Protein AF-A0A0D6M8M8-F1 (afdb_monomer)

Foldseek 3Di:
DVVVVVVVVVVVVVVLVVVLVVLQVCQLVVVLVVLLVVVVVDPPDDPVPHQPDSVSCVVVVCVVPNPCVSCVCSVVVSVVVVVVVVVVVVCLVCVLVVVLVVLQVVQPPDPDRPAPDSVRSSVVCVVPPPVSVD

Organism: NCBI:txid53326

Sequence (134 aa):
VWDDALKFTKDFFAGASAAVVAKTVIAPVERVKLILQLQSAQTTLAPEKRYKGVIDCFIRVPKEQGFFSFWRGNWVNILRACSQVVTFVAAMLSYPLDTIRRRLMMGAGKKEFIHKGTIDCARVGLIEDPAFLL

Solvent-accessible surface area (backbone atoms only — not comparable to full-atom valu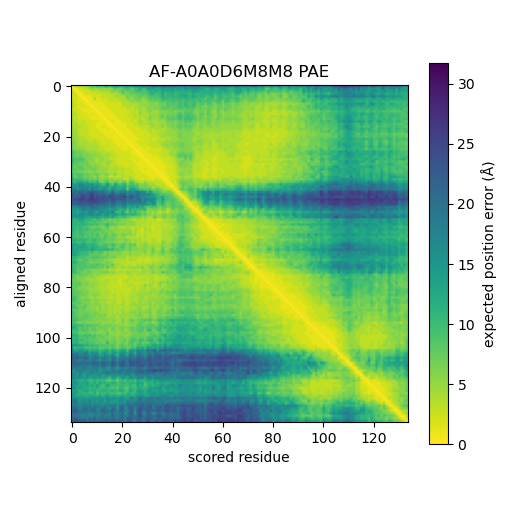es): 7875 Å² total; per-residue (Å²): 109,71,67,56,51,53,49,51,52,52,52,51,52,53,53,52,53,50,52,54,51,53,49,61,70,45,31,48,60,56,45,53,53,47,55,60,52,48,55,72,70,43,83,85,59,62,78,86,80,56,72,90,43,73,67,54,40,67,61,45,48,38,73,76,65,35,72,70,48,46,52,68,61,45,68,59,54,52,53,49,52,58,52,47,54,54,51,52,54,51,47,61,69,41,46,50,59,52,49,49,52,52,59,54,58,75,37,69,87,51,98,68,63,87,53,94,42,72,68,52,42,45,54,52,43,66,75,74,36,78,72,64,83,110

pLDDT: mean 83.01, std 9.09, range [52.53, 94.5]

Secondary structure (DSSP, 8-state):
-HHHHHHHHHHHHHHHHHHHHHHHHHHHHHHHHHHHHHHHH-TTS-GGGS--SHHHHHHHHHHHH-GGGGGTTHHHHHHHHHHHHHHHHHHHHHHHHHHHHHHHHTTTT-SS-S-SSHHHHHHHHHHH-GGG--

Radius of gyration: 24.62 Å; Cα contacts (8 Å, |Δi|>4): 55; chains: 1; bounding box: 57×30×62 Å

InterPro domains:
  IPR002067 Mitochondrial carrier protein [PR00926] (11-24)
  IPR002067 Mitochondrial carrier protein [PR00926] (24-38)
  IPR002113 ADP/ATP carrier protein, eukaryotic type [PR00927] (8-20)
  IPR002113 ADP/ATP carrier protein, eukaryotic type [PR00927] (51-72)
  IPR002113 ADP/ATP carrier protein, eukaryotic type [PTHR45635] (6-81)
  IPR018108 Mitochondrial carrier protein, transmembrane region [PF00153] (6-89)
  IPR018108 Mitochondrial carrier protein, transmembrane region [PS50920] (6-97)
  IPR023395 Mitochondrial carrier protein domain superfamily [G3DSA:1.50.40.10] (3-82)
  IPR023395 Mitochondrial carrier protein domain superfamily [G3DSA:1.50.40.10] (83-129)
  IPR023395 Mitochondrial carrier protein domain superfamily [SSF103506] (4-84)
  IPR023395 Mitochondrial carrier protein domain superfamily [SSF103506] (81-124)

Structure (mmCIF, N/CA/C/O backbone):
data_AF-A0A0D6M8M8-F1
#
_entry.id   AF-A0A0D6M8M8-F1
#
loop_
_atom_site.group_PDB
_atom_site.id
_atom_site.type_symbol
_atom_site.label_atom_id
_atom_site.label_alt_id
_atom_site.label_comp_id
_atom_site.label_asym_id
_atom_site.label_entity_id
_atom_site.label_seq_id
_atom_site.pdbx_PDB_ins_code
_atom_site.Cartn_x
_atom_site.Cartn_y
_atom_site.Cartn_z
_atom_site.occupancy
_atom_site.B_iso_or_equiv
_atom_site.auth_seq_id
_atom_site.auth_comp_id
_atom_site.auth_asym_id
_atom_site.auth_atom_id
_atom_site.pdbx_PDB_model_num
ATOM 1 N N . VAL A 1 1 ? -6.392 10.143 -29.652 1.00 82.50 1 VAL A N 1
ATOM 2 C CA . VAL A 1 1 ? -5.214 10.570 -28.851 1.00 82.50 1 VAL A CA 1
ATOM 3 C C . VAL A 1 1 ? -5.628 11.344 -27.606 1.00 82.50 1 VAL A C 1
ATOM 5 O O . VAL A 1 1 ? -5.403 10.838 -26.515 1.00 82.50 1 VAL A O 1
ATOM 8 N N . TRP A 1 2 ? -6.236 12.534 -27.721 1.00 88.38 2 TRP A N 1
ATOM 9 C CA . TRP A 1 2 ? -6.625 13.328 -26.540 1.00 88.38 2 TRP A CA 1
ATOM 10 C C . TRP A 1 2 ? -7.759 12.692 -25.723 1.00 88.38 2 TRP A C 1
ATOM 12 O O . TRP A 1 2 ? -7.678 12.663 -24.497 1.00 88.38 2 TRP A O 1
ATOM 22 N N . ASP A 1 3 ? -8.763 12.109 -26.382 1.00 92.06 3 ASP A N 1
ATOM 23 C CA . ASP A 1 3 ? -9.853 11.394 -25.703 1.00 92.06 3 ASP A CA 1
ATOM 24 C C . ASP A 1 3 ? -9.371 10.119 -24.997 1.00 92.06 3 ASP A C 1
ATOM 26 O O . ASP A 1 3 ? -9.822 9.810 -23.894 1.00 92.06 3 ASP A O 1
ATOM 30 N N . ASP A 1 4 ? -8.398 9.419 -25.589 1.00 90.00 4 ASP A N 1
ATOM 31 C CA . ASP A 1 4 ? -7.786 8.219 -25.006 1.00 90.00 4 ASP A CA 1
ATOM 32 C C . ASP A 1 4 ? -6.996 8.564 -23.741 1.00 90.00 4 ASP A C 1
ATOM 34 O O . ASP A 1 4 ? -7.128 7.889 -22.719 1.00 90.00 4 ASP A O 1
ATOM 38 N N . ALA A 1 5 ? -6.226 9.658 -23.786 1.00 92.31 5 ALA A N 1
ATOM 39 C CA . ALA A 1 5 ? -5.517 10.178 -22.622 1.00 92.31 5 ALA A CA 1
ATOM 40 C C . ALA A 1 5 ? -6.500 10.567 -21.507 1.00 92.31 5 ALA A C 1
ATOM 42 O O . ALA A 1 5 ? -6.307 10.189 -20.353 1.00 92.31 5 ALA A O 1
ATOM 43 N N . LEU A 1 6 ? -7.600 11.243 -21.851 1.00 93.44 6 LEU A N 1
ATOM 44 C CA . LEU A 1 6 ? -8.653 11.607 -20.901 1.00 93.44 6 LEU A CA 1
ATOM 45 C C . LEU A 1 6 ? -9.331 10.386 -20.274 1.00 93.44 6 LEU A C 1
ATOM 47 O O . LEU A 1 6 ? -9.604 10.389 -19.073 1.00 93.44 6 LEU A O 1
ATOM 51 N N . LYS A 1 7 ? -9.606 9.348 -21.067 1.00 93.56 7 LYS A N 1
ATOM 52 C CA . LYS A 1 7 ? -10.191 8.099 -20.575 1.00 93.56 7 LYS A CA 1
ATOM 53 C C . LYS A 1 7 ? -9.234 7.388 -19.620 1.00 93.56 7 LYS A C 1
ATOM 55 O O . LYS A 1 7 ? -9.629 7.073 -18.503 1.00 93.56 7 LYS A O 1
ATOM 60 N N . PHE A 1 8 ? -7.964 7.254 -20.003 1.00 94.31 8 PHE A N 1
ATOM 61 C CA . PHE A 1 8 ? -6.927 6.681 -19.146 1.00 94.31 8 PHE A CA 1
ATOM 62 C C . PHE A 1 8 ? -6.792 7.433 -17.817 1.00 94.31 8 PHE A C 1
ATOM 64 O O . PHE A 1 8 ? -6.757 6.817 -16.755 1.00 94.31 8 PHE A O 1
ATOM 71 N N . THR A 1 9 ? -6.763 8.768 -17.848 1.00 94.38 9 THR A N 1
ATOM 72 C CA . THR A 1 9 ? -6.684 9.583 -16.629 1.00 94.38 9 THR A CA 1
ATOM 73 C C . THR A 1 9 ? -7.900 9.370 -15.725 1.00 94.38 9 THR A C 1
ATOM 75 O O . THR A 1 9 ? -7.741 9.217 -14.514 1.00 94.38 9 THR A O 1
ATOM 78 N N . LYS A 1 10 ? -9.112 9.319 -16.289 1.00 93.25 10 LYS A N 1
ATOM 79 C CA . LYS A 1 10 ? -10.338 9.044 -15.522 1.00 93.25 10 LYS A CA 1
ATOM 80 C C . LYS A 1 10 ? -10.302 7.656 -14.881 1.00 93.25 10 LYS A C 1
ATOM 82 O O . LYS A 1 10 ? -10.571 7.545 -13.686 1.00 93.25 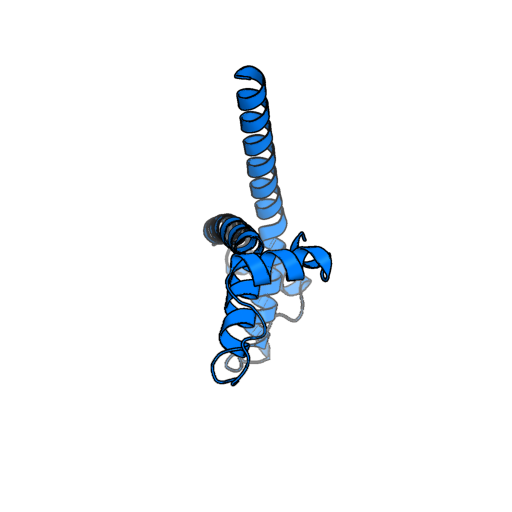10 LYS A O 1
ATOM 87 N N . ASP A 1 11 ? -9.907 6.637 -15.637 1.00 94.25 11 ASP A N 1
ATOM 88 C CA . ASP A 1 11 ? -9.804 5.258 -15.152 1.00 94.25 11 ASP A CA 1
ATOM 89 C C . ASP A 1 11 ? -8.725 5.126 -14.060 1.00 94.25 11 ASP A C 1
ATOM 91 O O . ASP A 1 11 ? -8.933 4.448 -13.051 1.00 94.25 11 ASP A O 1
ATOM 95 N N . PHE A 1 12 ? -7.605 5.847 -14.191 1.00 92.69 12 PHE A N 1
ATOM 96 C CA . PHE A 1 12 ? -6.548 5.900 -13.179 1.00 92.69 12 PHE A CA 1
ATOM 97 C C . PHE A 1 12 ? -7.049 6.475 -11.847 1.00 92.69 12 PHE A C 1
ATOM 99 O O . PHE A 1 12 ? -6.839 5.875 -10.791 1.00 92.69 12 PHE A O 1
ATOM 106 N N . PHE A 1 13 ? -7.751 7.612 -11.874 1.00 93.75 13 PHE A N 1
ATOM 107 C CA . PHE A 1 13 ? -8.308 8.207 -10.654 1.00 93.75 13 PHE A CA 1
ATOM 108 C C . PHE A 1 13 ? -9.460 7.381 -10.066 1.00 93.75 13 PHE A C 1
ATOM 110 O O . PHE A 1 13 ? -9.595 7.299 -8.839 1.00 93.75 13 PHE A O 1
ATOM 117 N N . ALA A 1 14 ? -10.258 6.716 -10.905 1.00 94.50 14 ALA A N 1
ATOM 118 C CA . ALA A 1 14 ? -11.273 5.769 -10.450 1.00 94.50 14 ALA A CA 1
ATOM 119 C C . ALA A 1 14 ? -10.632 4.584 -9.704 1.00 94.50 14 ALA A C 1
ATOM 121 O O . ALA A 1 14 ? -11.050 4.249 -8.595 1.00 94.50 14 ALA A O 1
ATOM 122 N N . GLY A 1 15 ? -9.552 4.013 -10.244 1.00 92.69 15 GLY A N 1
ATOM 123 C CA . GLY A 1 15 ? -8.789 2.959 -9.573 1.00 92.69 15 GLY A CA 1
ATOM 124 C C . GLY A 1 15 ? -8.130 3.432 -8.272 1.00 92.69 15 GLY A C 1
ATOM 125 O O . GLY A 1 15 ? -8.218 2.757 -7.244 1.00 92.69 15 GLY A O 1
ATOM 126 N N . ALA A 1 16 ? -7.516 4.619 -8.282 1.00 90.25 16 ALA A N 1
ATOM 127 C CA . ALA A 1 16 ? -6.856 5.184 -7.107 1.00 90.25 16 ALA A CA 1
ATOM 128 C C . ALA A 1 16 ? -7.845 5.457 -5.960 1.00 90.25 16 ALA A C 1
ATOM 130 O O . ALA A 1 16 ? -7.581 5.100 -4.810 1.00 90.25 16 ALA A O 1
ATOM 131 N N . SER A 1 17 ? -9.007 6.041 -6.260 1.00 91.12 17 SER A N 1
ATOM 132 C CA . SER A 1 17 ? -10.050 6.292 -5.257 1.00 91.12 17 SER A CA 1
ATOM 133 C C . SER A 1 17 ? -10.636 4.992 -4.696 1.00 91.12 17 SER A C 1
ATOM 135 O O . SER A 1 17 ? -10.781 4.871 -3.477 1.00 91.12 17 SER A O 1
ATOM 137 N N . ALA A 1 18 ? -10.867 3.980 -5.539 1.00 93.56 18 ALA A N 1
ATOM 138 C CA . ALA A 1 18 ? -11.295 2.656 -5.091 1.00 93.56 18 ALA A CA 1
ATOM 139 C C . ALA A 1 18 ? -10.286 2.021 -4.115 1.00 93.56 18 ALA A C 1
ATOM 141 O O . ALA A 1 18 ? -10.681 1.465 -3.087 1.00 93.56 18 ALA A O 1
ATOM 142 N N . ALA A 1 19 ? -8.981 2.164 -4.373 1.00 90.31 19 ALA A N 1
ATOM 143 C CA . ALA A 1 19 ? -7.933 1.662 -3.484 1.00 90.31 19 ALA A CA 1
ATOM 144 C C . ALA A 1 19 ? -7.930 2.361 -2.109 1.00 90.31 19 ALA A C 1
ATOM 146 O O . ALA A 1 19 ? -7.772 1.702 -1.077 1.00 90.31 19 ALA A O 1
ATOM 147 N N . VAL A 1 20 ? -8.153 3.681 -2.071 1.00 90.88 20 VAL A N 1
ATOM 148 C CA . VAL A 1 20 ? -8.249 4.454 -0.817 1.00 90.88 20 VAL A CA 1
ATOM 149 C C . VAL A 1 20 ? -9.458 4.019 0.014 1.00 90.88 20 VAL A C 1
ATOM 151 O O . VAL A 1 20 ? -9.348 3.833 1.232 1.00 90.88 20 VAL A O 1
ATOM 154 N N . VAL A 1 21 ? -10.605 3.805 -0.636 1.00 92.50 21 VAL A N 1
ATOM 155 C CA . VAL A 1 21 ? -11.819 3.313 0.030 1.00 92.50 21 VAL A CA 1
ATOM 156 C C . VAL A 1 21 ? -11.587 1.909 0.586 1.00 92.50 21 VAL A C 1
ATOM 158 O O . VAL A 1 21 ? -11.832 1.678 1.770 1.00 92.50 21 VAL A O 1
ATOM 161 N N . ALA A 1 22 ? -11.025 0.999 -0.214 1.00 92.25 22 ALA A N 1
ATOM 162 C CA . ALA A 1 22 ? -10.710 -0.359 0.227 1.00 92.25 22 ALA A CA 1
ATOM 163 C C . ALA A 1 22 ? -9.788 -0.366 1.459 1.00 92.25 22 ALA A C 1
ATOM 165 O O . ALA A 1 22 ? -10.058 -1.063 2.440 1.00 92.25 22 ALA A O 1
ATOM 166 N N . LYS A 1 23 ? -8.740 0.468 1.465 1.00 87.62 23 LYS A N 1
ATOM 167 C CA . LYS A 1 23 ? -7.836 0.617 2.617 1.00 87.62 23 LYS A CA 1
ATOM 168 C C . LYS A 1 23 ? -8.545 1.141 3.859 1.00 87.62 23 LYS A C 1
ATOM 170 O O . LYS A 1 23 ? -8.278 0.666 4.956 1.00 87.62 23 LYS A O 1
ATOM 175 N N . THR A 1 24 ? -9.488 2.060 3.690 1.00 90.56 24 THR A N 1
ATOM 176 C CA . THR A 1 24 ? -10.260 2.622 4.804 1.00 90.56 24 THR A CA 1
ATOM 177 C C . THR A 1 24 ? -11.207 1.592 5.426 1.00 90.56 24 THR A C 1
ATOM 179 O O . THR A 1 24 ? -11.356 1.574 6.646 1.00 90.56 24 THR A O 1
ATOM 182 N N . VAL A 1 25 ? -11.790 0.692 4.629 1.00 91.25 25 VAL A N 1
ATOM 183 C CA . VAL A 1 25 ? -12.619 -0.422 5.130 1.00 91.25 25 VAL A CA 1
ATOM 184 C C . VAL A 1 25 ? -11.774 -1.456 5.885 1.00 91.25 25 VAL A C 1
ATOM 186 O O . VAL A 1 25 ? -12.212 -2.001 6.896 1.00 91.25 25 VAL A O 1
ATOM 189 N N . ILE A 1 26 ? -10.545 -1.705 5.428 1.00 90.12 26 ILE A N 1
ATOM 190 C CA . ILE A 1 26 ? -9.630 -2.701 6.010 1.00 90.12 26 ILE A CA 1
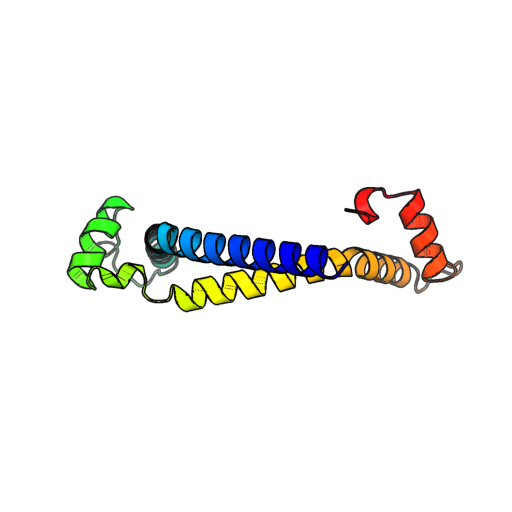ATOM 191 C C . ILE A 1 26 ? -8.866 -2.159 7.238 1.00 90.12 26 ILE A C 1
ATOM 193 O O . ILE A 1 26 ? -8.461 -2.939 8.106 1.00 90.12 26 ILE A O 1
ATOM 197 N N . ALA A 1 27 ? -8.714 -0.836 7.356 1.00 89.00 27 ALA A N 1
ATOM 198 C CA . ALA A 1 27 ? -8.017 -0.143 8.442 1.00 89.00 27 ALA A CA 1
ATOM 199 C C . ALA A 1 27 ? -8.298 -0.672 9.870 1.00 89.00 27 ALA A C 1
ATOM 201 O O . ALA A 1 27 ? -7.328 -0.905 10.598 1.00 89.00 27 ALA A O 1
ATOM 202 N N . PRO A 1 28 ? -9.556 -0.923 10.304 1.00 88.00 28 PRO A N 1
ATOM 203 C CA . PRO A 1 28 ? -9.820 -1.462 11.641 1.00 88.00 28 PRO A CA 1
ATOM 204 C C . PRO A 1 28 ? -9.181 -2.837 11.875 1.00 88.00 28 PRO A C 1
ATOM 206 O O . PRO A 1 28 ? -8.646 -3.095 12.954 1.00 88.00 28 PRO A O 1
ATOM 209 N N . VAL A 1 29 ? -9.177 -3.710 10.865 1.00 89.50 29 VAL A N 1
ATOM 210 C CA . VAL A 1 29 ? -8.596 -5.057 10.965 1.00 89.50 29 VAL A CA 1
ATOM 211 C C . VAL A 1 29 ? -7.071 -4.996 10.983 1.00 89.50 29 VAL A C 1
ATOM 213 O O . VAL A 1 29 ? -6.440 -5.674 11.795 1.00 89.50 29 VAL A O 1
ATOM 216 N N . GLU A 1 30 ? -6.467 -4.169 10.126 1.00 88.12 30 GLU A N 1
ATOM 217 C CA . GLU A 1 30 ? -5.017 -3.930 10.126 1.00 88.12 30 GLU A CA 1
ATOM 218 C C . GLU A 1 30 ? -4.547 -3.382 11.481 1.00 88.12 30 GLU A C 1
ATOM 220 O O . GLU A 1 30 ? -3.554 -3.866 12.030 1.00 88.12 30 GLU A O 1
ATOM 225 N N . ARG A 1 31 ? -5.294 -2.442 12.075 1.00 86.50 31 ARG A N 1
ATOM 226 C CA . ARG A 1 31 ? -4.966 -1.900 13.397 1.00 86.50 31 ARG A CA 1
ATOM 227 C C . ARG A 1 31 ? -5.049 -2.956 14.495 1.00 86.50 31 ARG A C 1
ATOM 229 O O . ARG A 1 31 ? -4.142 -3.021 15.320 1.00 86.50 31 ARG A O 1
ATOM 236 N N . VAL A 1 32 ? -6.098 -3.781 14.526 1.00 89.06 32 VAL A N 1
ATOM 237 C CA . VAL A 1 32 ? -6.210 -4.840 15.545 1.00 89.06 32 VAL A CA 1
ATOM 238 C C . VAL A 1 32 ? -5.060 -5.835 15.426 1.00 89.06 32 VAL A C 1
ATOM 240 O O . VAL A 1 32 ? -4.441 -6.168 16.435 1.00 89.06 32 VAL A O 1
ATOM 243 N N . LYS A 1 33 ? -4.700 -6.249 14.205 1.00 89.31 33 LYS A N 1
ATOM 244 C CA . LYS A 1 33 ? -3.518 -7.095 13.977 1.00 89.31 33 LYS A CA 1
ATOM 245 C C . LYS A 1 33 ? -2.244 -6.442 14.511 1.00 89.31 33 LYS A C 1
ATOM 247 O O . LYS A 1 33 ? -1.469 -7.106 15.191 1.00 89.31 33 LYS A O 1
ATOM 252 N N . LEU A 1 34 ? -2.054 -5.150 14.254 1.00 89.25 34 LEU A N 1
ATOM 253 C CA . LEU A 1 34 ? -0.882 -4.409 14.710 1.00 89.25 34 LEU A CA 1
ATOM 254 C C . LEU A 1 34 ? -0.825 -4.307 16.241 1.00 89.25 34 LEU A C 1
ATOM 256 O O . LEU A 1 34 ? 0.233 -4.537 16.812 1.00 89.25 34 LEU A O 1
ATOM 260 N N . ILE A 1 35 ? -1.947 -4.060 16.925 1.00 87.38 35 ILE A N 1
ATOM 261 C CA . ILE A 1 35 ? -2.001 -4.067 18.399 1.00 87.38 35 ILE A CA 1
ATOM 262 C C . ILE A 1 35 ? -1.607 -5.445 18.944 1.00 87.38 35 ILE A C 1
ATOM 264 O O . ILE A 1 35 ? -0.795 -5.528 19.866 1.00 87.38 35 ILE A O 1
ATOM 268 N N . LEU A 1 36 ? -2.128 -6.523 18.347 1.00 87.56 36 LEU A N 1
ATOM 269 C CA . LEU A 1 36 ? -1.810 -7.892 18.755 1.00 87.56 36 LEU A CA 1
ATOM 270 C C . LEU A 1 36 ? -0.343 -8.273 18.494 1.00 87.56 36 LEU A C 1
ATOM 272 O O . LEU A 1 36 ? 0.245 -8.998 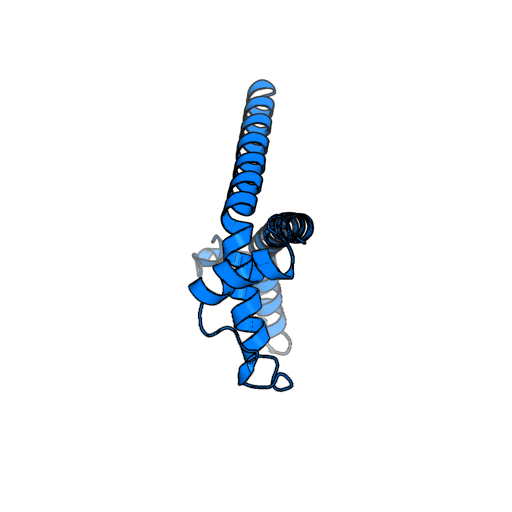19.291 1.00 87.56 36 LEU A O 1
ATOM 276 N N . GLN A 1 37 ? 0.254 -7.784 17.408 1.00 88.62 37 GLN A N 1
ATOM 277 C CA . GLN A 1 37 ? 1.669 -8.009 17.095 1.00 88.62 37 GLN A CA 1
ATOM 278 C C . GLN A 1 37 ? 2.595 -7.168 17.986 1.00 88.62 37 GLN A C 1
ATOM 280 O O . GLN A 1 37 ? 3.628 -7.654 18.453 1.00 88.62 37 GLN A O 1
ATOM 285 N N . LEU A 1 38 ? 2.216 -5.922 18.281 1.00 86.06 38 LEU A N 1
ATOM 286 C CA . LEU A 1 38 ? 2.987 -5.045 19.160 1.00 86.06 38 LEU A CA 1
ATOM 287 C C . LEU A 1 38 ? 3.018 -5.562 20.599 1.00 86.06 38 LEU A C 1
ATOM 289 O O . LEU A 1 38 ? 4.071 -5.510 21.229 1.00 86.06 38 LEU A O 1
ATOM 293 N N . GLN A 1 39 ? 1.917 -6.117 21.116 1.00 81.38 39 GLN A N 1
ATOM 294 C CA . GLN A 1 39 ? 1.926 -6.714 22.459 1.00 81.38 39 GLN A CA 1
ATOM 295 C C . GLN A 1 39 ? 2.810 -7.967 22.556 1.00 81.38 39 GLN A C 1
ATOM 297 O O . GLN A 1 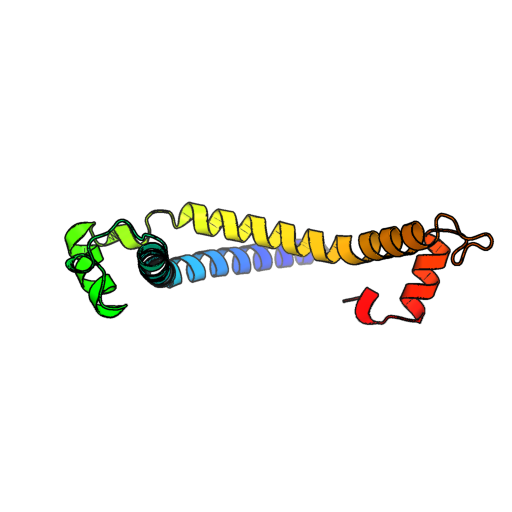39 ? 3.350 -8.233 23.624 1.00 81.38 39 GLN A O 1
ATOM 302 N N . SER A 1 40 ? 2.978 -8.734 21.469 1.00 75.38 40 SER A N 1
ATOM 303 C CA . SER A 1 40 ? 3.926 -9.858 21.449 1.00 75.38 40 SER A CA 1
ATOM 304 C C . SER A 1 40 ? 5.379 -9.387 21.392 1.00 75.38 40 SER A C 1
ATOM 306 O O . SER A 1 40 ? 6.252 -10.065 21.923 1.00 75.38 40 SER A O 1
ATOM 308 N N . ALA A 1 41 ? 5.639 -8.218 20.797 1.00 76.81 41 ALA A N 1
ATOM 309 C CA . ALA A 1 41 ? 6.969 -7.612 20.749 1.00 76.81 41 ALA A CA 1
ATOM 310 C C . ALA A 1 41 ? 7.343 -6.860 22.046 1.00 76.81 41 ALA A C 1
ATOM 312 O O . ALA A 1 41 ? 8.522 -6.704 22.355 1.00 76.81 41 ALA A O 1
ATOM 313 N N . GLN A 1 42 ? 6.360 -6.392 22.822 1.00 72.50 42 GLN A N 1
ATOM 314 C CA . GLN A 1 42 ? 6.565 -5.687 24.092 1.00 72.50 42 GLN A CA 1
ATOM 315 C C . GLN A 1 42 ? 6.662 -6.668 25.272 1.00 72.50 42 GLN A C 1
ATOM 317 O O . GLN A 1 42 ? 5.660 -7.125 25.823 1.00 72.50 42 GLN A O 1
ATOM 322 N N . THR A 1 43 ? 7.884 -6.951 25.724 1.00 61.50 43 THR A N 1
ATOM 323 C CA . THR A 1 43 ? 8.155 -7.790 26.908 1.00 61.50 43 THR A CA 1
ATOM 324 C C . THR A 1 43 ? 7.876 -7.094 28.245 1.00 61.50 43 THR A C 1
ATOM 326 O O . THR A 1 43 ? 7.766 -7.765 29.265 1.00 61.50 43 THR A O 1
ATOM 329 N N . THR A 1 44 ? 7.706 -5.771 28.251 1.00 62.41 44 THR A N 1
ATOM 330 C CA . THR A 1 44 ? 7.521 -4.929 29.449 1.00 62.41 44 THR A CA 1
ATOM 331 C C . THR A 1 44 ? 6.092 -4.894 29.998 1.00 62.41 44 THR A C 1
ATOM 333 O O . THR A 1 44 ? 5.871 -4.374 31.090 1.00 62.41 44 THR A O 1
ATOM 336 N N . LEU A 1 45 ? 5.103 -5.437 29.278 1.00 58.72 45 LEU A N 1
ATOM 337 C CA . LEU A 1 45 ? 3.705 -5.407 29.709 1.00 58.72 45 LEU A CA 1
ATOM 338 C C . LEU A 1 45 ? 3.355 -6.652 30.534 1.00 58.72 45 LEU A C 1
ATOM 340 O O . LEU A 1 45 ? 3.473 -7.778 30.032 1.00 58.72 45 LEU A O 1
ATOM 344 N N . ALA A 1 46 ? 2.883 -6.433 31.769 1.00 61.88 46 ALA A N 1
ATOM 345 C CA . ALA A 1 46 ? 2.385 -7.484 32.654 1.00 61.88 46 ALA A CA 1
ATOM 346 C C . ALA A 1 46 ? 1.389 -8.396 31.902 1.00 61.88 46 ALA A C 1
ATOM 348 O O . ALA A 1 46 ? 0.498 -7.879 31.215 1.00 61.88 46 ALA A O 1
ATOM 349 N N . PRO A 1 47 ? 1.520 -9.732 32.005 1.00 63.09 47 PRO A N 1
ATOM 350 C CA . PRO A 1 47 ? 0.753 -10.683 31.196 1.00 63.09 47 PRO A CA 1
ATOM 351 C C . PRO A 1 47 ? -0.767 -10.527 31.353 1.00 63.09 47 PRO A C 1
ATOM 353 O O . PRO A 1 47 ? -1.508 -10.799 30.413 1.00 63.09 47 PRO A O 1
ATOM 356 N N . GLU A 1 48 ? -1.232 -10.011 32.492 1.00 64.38 48 GLU A N 1
ATOM 357 C CA . GLU A 1 48 ? -2.654 -9.794 32.780 1.00 64.38 48 GLU A CA 1
ATOM 358 C C . GLU A 1 48 ? -3.312 -8.676 31.958 1.00 64.38 48 GLU A C 1
ATOM 360 O O . GLU A 1 48 ? -4.524 -8.703 31.747 1.00 64.38 48 GLU A O 1
ATOM 365 N N . LYS A 1 49 ? -2.536 -7.702 31.462 1.00 68.56 49 LYS A N 1
ATOM 366 C CA . LYS A 1 49 ? -3.056 -6.585 30.650 1.00 68.56 49 LYS A CA 1
ATOM 367 C C . LYS A 1 49 ? -3.012 -6.852 29.142 1.00 68.56 49 LYS A C 1
ATOM 369 O O . LYS A 1 49 ? -3.384 -5.979 28.362 1.00 68.56 49 LYS A O 1
ATOM 374 N N . ARG A 1 50 ? -2.552 -8.032 28.714 1.00 76.00 50 ARG A N 1
ATOM 375 C CA . ARG A 1 50 ? -2.482 -8.400 27.292 1.00 76.00 50 ARG A CA 1
ATOM 376 C C . ARG A 1 50 ? -3.864 -8.770 26.751 1.00 76.00 50 ARG A C 1
ATOM 378 O O . ARG A 1 50 ? -4.683 -9.369 27.448 1.00 76.00 50 ARG A O 1
ATOM 385 N N . TYR A 1 51 ? -4.109 -8.442 25.487 1.00 78.75 51 TYR A N 1
ATOM 386 C CA . TYR A 1 51 ? -5.322 -8.828 24.774 1.00 78.75 51 TYR A CA 1
ATOM 387 C C . TYR A 1 51 ? -5.282 -10.330 24.489 1.00 78.75 51 TYR A C 1
ATOM 389 O O . TYR A 1 51 ? -4.367 -10.813 23.816 1.00 78.75 51 TYR A O 1
ATOM 397 N N . LYS A 1 52 ? -6.287 -11.069 24.974 1.00 77.56 52 LYS A N 1
ATOM 398 C CA . LYS A 1 52 ? -6.349 -12.539 24.844 1.00 77.56 52 LYS A CA 1
ATOM 399 C C . LYS A 1 52 ? -6.654 -13.012 23.421 1.00 77.56 52 LYS A C 1
ATOM 401 O O . LYS A 1 52 ? -6.439 -14.176 23.103 1.00 77.56 52 LYS A O 1
ATOM 406 N N . GLY A 1 53 ? -7.142 -12.122 22.559 1.00 81.94 53 GLY A N 1
ATOM 407 C CA . GLY A 1 53 ? -7.407 -12.438 21.163 1.00 81.94 53 GLY A CA 1
ATOM 408 C C . GLY A 1 53 ? -7.937 -11.257 20.360 1.00 81.94 53 GLY A C 1
ATOM 409 O O . GLY A 1 53 ? -8.122 -10.153 20.873 1.00 81.94 53 GLY A O 1
ATOM 410 N N . VAL A 1 54 ? -8.214 -11.523 19.083 1.00 86.88 54 VAL A N 1
ATOM 411 C CA . VAL A 1 54 ? -8.742 -10.545 18.117 1.00 86.88 54 VAL A CA 1
ATOM 412 C C . VAL A 1 54 ? -10.081 -9.972 18.584 1.00 86.88 54 VAL A C 1
ATOM 414 O O . VAL A 1 54 ? -10.253 -8.758 18.601 1.00 86.88 54 VAL A O 1
ATOM 417 N N . ILE A 1 55 ? -11.001 -10.835 19.025 1.00 85.44 55 ILE A N 1
ATOM 418 C CA . ILE A 1 55 ? -12.351 -10.441 19.461 1.00 85.44 55 ILE A CA 1
ATOM 419 C C . ILE A 1 55 ? -12.296 -9.604 20.750 1.00 85.44 55 ILE A C 1
ATOM 421 O O . ILE A 1 55 ? -12.959 -8.574 20.840 1.00 85.44 55 ILE A O 1
ATOM 425 N N . ASP A 1 56 ? -11.454 -9.994 21.713 1.00 85.50 56 ASP A N 1
ATOM 426 C CA . ASP A 1 56 ? -11.235 -9.236 22.957 1.00 85.50 56 ASP A CA 1
ATOM 427 C C . ASP A 1 56 ? -10.706 -7.822 22.660 1.00 85.50 56 ASP A C 1
ATOM 429 O O . ASP A 1 56 ? -11.200 -6.832 23.203 1.00 85.50 56 ASP A O 1
ATOM 433 N N . CYS A 1 57 ? -9.771 -7.712 21.711 1.00 84.88 57 CYS A N 1
ATOM 434 C CA . CYS A 1 57 ? -9.235 -6.435 21.249 1.00 84.88 57 CYS A CA 1
ATOM 435 C C . CYS A 1 57 ? -10.313 -5.569 20.569 1.00 84.88 57 CYS A C 1
ATOM 437 O O . CYS A 1 57 ? -10.444 -4.392 20.898 1.00 84.88 57 CYS A O 1
ATOM 439 N N . PHE A 1 58 ? -11.152 -6.141 19.697 1.00 85.88 58 PHE A N 1
ATOM 440 C CA . PHE A 1 58 ? -12.246 -5.402 19.049 1.00 85.88 58 PHE A CA 1
ATOM 441 C C . PHE A 1 58 ? -13.298 -4.859 20.025 1.00 85.88 58 PHE A C 1
ATOM 443 O O . PHE A 1 58 ? -13.903 -3.831 19.735 1.00 85.88 58 PHE A O 1
ATOM 450 N N . ILE A 1 59 ? -13.513 -5.510 21.172 1.00 86.12 59 ILE A N 1
ATOM 451 C CA . ILE A 1 59 ? -14.499 -5.078 22.175 1.00 86.12 59 ILE A CA 1
ATOM 452 C C . ILE A 1 59 ? -13.896 -4.075 23.167 1.00 86.12 59 ILE A C 1
ATOM 454 O O . ILE A 1 59 ? -14.570 -3.122 23.563 1.00 86.12 59 ILE A O 1
ATOM 458 N N . ARG A 1 60 ? -12.640 -4.270 23.585 1.00 84.81 60 ARG A N 1
ATOM 459 C CA . ARG A 1 60 ? -11.972 -3.395 24.565 1.00 84.81 60 ARG A CA 1
ATOM 460 C C . ARG A 1 60 ? -11.468 -2.087 23.966 1.00 84.81 60 ARG A C 1
ATOM 462 O O . ARG A 1 60 ? -11.695 -1.035 24.556 1.00 84.81 60 ARG A O 1
ATOM 469 N N . VAL A 1 61 ? -10.870 -2.114 22.774 1.00 86.94 61 VAL A N 1
ATOM 470 C CA . VAL A 1 61 ? -10.326 -0.912 22.114 1.00 86.94 61 VAL A CA 1
ATOM 471 C C . VAL A 1 61 ? -11.343 0.233 21.979 1.00 86.94 61 VAL A C 1
ATOM 473 O O . VAL A 1 61 ? -10.995 1.357 22.347 1.00 86.94 61 VAL A O 1
ATOM 476 N N . PRO A 1 62 ? -12.591 0.021 21.512 1.00 87.31 62 PRO A N 1
ATOM 477 C CA . PRO A 1 62 ? -13.553 1.113 21.406 1.00 87.31 62 PRO A CA 1
ATOM 478 C C . PRO A 1 62 ? -14.034 1.610 22.774 1.00 87.31 62 PRO A C 1
ATOM 480 O O . PRO A 1 62 ? -14.407 2.775 22.874 1.00 87.31 62 PRO A O 1
ATOM 483 N N . LYS A 1 63 ? -13.998 0.774 23.823 1.00 85.81 63 LYS A N 1
ATOM 484 C CA . LYS A 1 63 ? -14.344 1.178 25.196 1.00 85.81 63 LYS A CA 1
ATOM 485 C C . LYS A 1 63 ? -13.253 2.034 25.844 1.00 85.81 63 LYS A C 1
ATOM 487 O O . LYS A 1 63 ? -13.576 2.948 26.589 1.00 85.81 63 LYS A O 1
ATOM 492 N N . GLU A 1 64 ? -11.985 1.752 25.556 1.00 85.12 64 GLU A N 1
ATOM 493 C CA . GLU A 1 64 ? -10.842 2.461 26.151 1.00 85.12 64 GLU A CA 1
ATOM 494 C C . GLU A 1 64 ? -10.433 3.716 25.368 1.00 85.12 64 GLU A C 1
ATOM 496 O O . GLU A 1 64 ? -10.072 4.729 25.959 1.00 85.12 64 GLU A O 1
ATOM 501 N N . GLN A 1 65 ? -10.459 3.654 24.032 1.00 82.62 65 GLN A N 1
ATOM 502 C CA . GLN A 1 65 ? -9.922 4.708 23.159 1.00 82.62 65 GLN A CA 1
ATOM 503 C C . GLN A 1 65 ? -10.985 5.375 22.273 1.00 82.62 65 GLN A C 1
ATOM 505 O O . GLN A 1 65 ? -10.684 6.359 21.596 1.00 82.62 65 GLN A O 1
ATOM 510 N N . GLY A 1 66 ? -12.211 4.846 22.251 1.00 85.88 66 GLY A N 1
ATOM 511 C CA . GLY A 1 66 ? -13.303 5.315 21.399 1.00 85.88 66 GLY A CA 1
ATOM 512 C C . GLY A 1 66 ? -13.363 4.630 20.028 1.00 85.88 66 GLY A C 1
ATOM 513 O O . GLY A 1 66 ? -12.377 4.100 19.515 1.00 85.88 66 GLY A O 1
ATOM 514 N N . PHE A 1 67 ? -14.542 4.669 19.402 1.00 80.19 67 PHE A N 1
ATOM 515 C CA . PHE A 1 67 ? -14.819 3.998 18.124 1.00 80.19 67 PHE A CA 1
ATOM 516 C C . PHE A 1 67 ? -13.944 4.506 16.963 1.00 80.19 67 PHE A C 1
ATOM 518 O O . PHE A 1 67 ? -13.391 3.716 16.199 1.00 80.19 67 PHE A O 1
ATOM 525 N N . PHE A 1 68 ? -13.720 5.821 16.874 1.00 83.44 68 PHE A N 1
ATOM 526 C CA . PHE A 1 68 ? -12.846 6.413 15.853 1.00 83.44 68 PHE A CA 1
ATOM 527 C C . PHE A 1 68 ? -11.364 6.089 16.049 1.00 83.44 68 PHE A C 1
ATOM 529 O O . PHE A 1 68 ? -10.560 6.326 15.143 1.00 83.44 68 PHE A O 1
ATOM 536 N N . SER A 1 69 ? -10.989 5.506 17.193 1.00 83.00 69 SER A N 1
ATOM 537 C CA . SER A 1 69 ? -9.612 5.094 17.424 1.00 83.00 69 SER A CA 1
ATOM 538 C C . SER A 1 69 ? -9.149 4.111 16.352 1.00 83.00 69 SER A C 1
ATOM 540 O O . SER A 1 69 ? -8.006 4.209 15.929 1.00 83.00 69 SER A O 1
ATOM 542 N N . PHE A 1 70 ? -10.019 3.258 15.796 1.00 85.25 70 PHE A N 1
ATOM 543 C CA . PHE A 1 70 ? -9.624 2.294 14.760 1.00 85.25 70 PHE A CA 1
ATOM 544 C C . PHE A 1 70 ? -9.006 2.913 13.494 1.00 85.25 70 PHE A C 1
ATOM 546 O O . PHE A 1 70 ? -8.137 2.299 12.879 1.00 85.25 70 PHE A O 1
ATOM 553 N N . TRP A 1 71 ? -9.364 4.151 13.154 1.00 88.19 71 TRP A N 1
ATOM 554 C CA . TRP A 1 71 ? -8.827 4.868 11.992 1.00 88.19 71 TRP A CA 1
ATOM 555 C C . TRP A 1 71 ? -7.696 5.840 12.341 1.00 88.19 71 TRP A C 1
ATOM 557 O O . TRP A 1 71 ? -7.194 6.552 11.466 1.00 88.19 71 TRP A O 1
ATOM 567 N N . ARG A 1 72 ? -7.247 5.881 13.602 1.00 80.94 72 ARG A N 1
ATOM 568 C CA . ARG A 1 72 ? -6.150 6.762 14.018 1.00 80.94 72 ARG A CA 1
ATOM 569 C C . ARG A 1 72 ? -4.866 6.342 13.297 1.00 80.94 72 ARG A C 1
ATOM 571 O O . ARG A 1 72 ? -4.352 5.257 13.552 1.00 80.94 72 ARG A O 1
ATOM 578 N N . GLY A 1 73 ? -4.372 7.199 12.402 1.00 82.62 73 GLY A N 1
ATOM 579 C CA . GLY A 1 73 ? -3.208 6.922 11.551 1.00 82.62 73 GLY A CA 1
ATOM 580 C C . GLY A 1 73 ? -3.525 6.337 10.166 1.00 82.62 73 GLY A C 1
ATOM 581 O O . GLY A 1 73 ? -2.595 6.103 9.398 1.00 82.62 73 GLY A O 1
ATOM 582 N N . ASN A 1 74 ? -4.803 6.155 9.797 1.00 86.62 74 ASN A N 1
ATOM 583 C CA . ASN A 1 74 ? -5.192 5.633 8.477 1.00 86.62 74 ASN A CA 1
ATOM 584 C C . ASN A 1 74 ? -4.660 6.496 7.316 1.00 86.62 74 ASN A C 1
ATOM 586 O O . ASN A 1 74 ? -4.202 5.964 6.312 1.00 86.62 74 ASN A O 1
ATOM 590 N N . TRP A 1 75 ? -4.628 7.822 7.476 1.00 84.56 75 TRP A N 1
ATOM 591 C CA . TRP A 1 75 ? -4.055 8.735 6.478 1.00 84.56 75 TRP A CA 1
ATOM 592 C C . TRP A 1 75 ? -2.586 8.445 6.168 1.00 84.56 75 TRP A C 1
ATOM 594 O O . TRP A 1 75 ? -2.193 8.393 5.005 1.00 84.56 75 TRP A O 1
ATOM 604 N N . VAL A 1 76 ? -1.783 8.188 7.202 1.00 88.88 76 VAL A N 1
ATOM 605 C CA . VAL A 1 76 ? -0.369 7.825 7.038 1.00 88.88 76 VAL A CA 1
ATOM 606 C C . VAL A 1 76 ? -0.248 6.454 6.371 1.00 88.88 76 VAL A C 1
ATOM 608 O O . VAL A 1 76 ? 0.611 6.261 5.515 1.00 88.88 76 VAL A O 1
ATOM 611 N N . ASN A 1 77 ? -1.140 5.513 6.701 1.00 86.69 77 ASN A N 1
ATOM 612 C CA . ASN A 1 77 ? -1.189 4.196 6.063 1.00 86.69 77 ASN A CA 1
ATOM 613 C C . ASN A 1 77 ? -1.498 4.286 4.557 1.00 86.69 77 ASN A C 1
ATOM 615 O O . ASN A 1 77 ? -0.859 3.602 3.760 1.00 86.69 77 ASN A O 1
ATOM 619 N N . ILE A 1 78 ? -2.432 5.157 4.168 1.00 87.19 78 ILE A N 1
ATOM 620 C CA . ILE A 1 78 ? -2.773 5.423 2.764 1.00 87.19 78 ILE A CA 1
ATOM 621 C C . ILE A 1 78 ? -1.592 6.078 2.039 1.00 87.19 78 ILE A C 1
ATOM 623 O O . ILE A 1 78 ? -1.196 5.606 0.977 1.00 87.19 78 ILE A O 1
ATOM 627 N N . LEU A 1 79 ? -0.973 7.107 2.628 1.00 88.75 79 LEU A N 1
ATOM 628 C CA . LEU A 1 79 ? 0.191 7.772 2.033 1.00 88.75 79 LEU A CA 1
ATOM 629 C C . LEU A 1 79 ? 1.359 6.798 1.822 1.00 88.75 79 LEU A C 1
ATOM 631 O O . LEU A 1 79 ? 2.003 6.806 0.773 1.00 88.75 79 LEU A O 1
ATOM 635 N N . ARG A 1 80 ? 1.593 5.917 2.799 1.00 89.25 80 ARG A N 1
ATOM 636 C CA . ARG A 1 80 ? 2.589 4.847 2.708 1.00 89.25 80 ARG A CA 1
ATOM 637 C C . ARG A 1 80 ? 2.265 3.861 1.585 1.00 89.25 80 ARG A C 1
ATOM 639 O O . ARG A 1 80 ? 3.177 3.408 0.908 1.00 89.25 80 ARG A O 1
ATOM 646 N N . ALA A 1 81 ? 0.996 3.518 1.370 1.00 87.31 81 ALA A N 1
ATOM 647 C CA . ALA A 1 81 ? 0.614 2.645 0.261 1.00 87.31 81 ALA A CA 1
ATOM 648 C C . ALA A 1 81 ? 0.931 3.294 -1.097 1.00 87.31 81 ALA A C 1
ATOM 650 O O . ALA A 1 81 ? 1.479 2.629 -1.974 1.00 87.31 81 ALA A O 1
ATOM 651 N N . CYS A 1 82 ? 0.671 4.596 -1.246 1.00 87.75 82 CYS A N 1
ATOM 652 C CA . CYS A 1 82 ? 1.028 5.336 -2.456 1.00 87.75 82 CYS A CA 1
ATOM 653 C C . CYS A 1 82 ? 2.543 5.336 -2.700 1.00 87.75 82 CYS A C 1
ATOM 655 O O . CYS A 1 82 ? 2.983 5.033 -3.808 1.00 87.75 82 CYS A O 1
ATOM 657 N N . SER A 1 83 ? 3.351 5.629 -1.674 1.00 88.69 83 SER A N 1
ATOM 658 C CA . SER A 1 83 ? 4.811 5.630 -1.825 1.00 88.69 83 SER A CA 1
ATOM 659 C C . SER A 1 83 ? 5.365 4.238 -2.130 1.00 88.69 83 SER A C 1
ATOM 661 O O . SER A 1 83 ? 6.244 4.107 -2.976 1.00 88.69 83 SER A O 1
ATOM 663 N N . GLN A 1 84 ? 4.808 3.188 -1.520 1.00 89.69 84 GLN A N 1
ATOM 664 C CA . GLN A 1 84 ? 5.208 1.810 -1.797 1.00 89.69 84 GLN A CA 1
ATOM 665 C C . GLN A 1 84 ? 5.004 1.426 -3.258 1.00 89.69 84 GLN A C 1
ATOM 667 O O . GLN A 1 84 ? 5.908 0.836 -3.839 1.00 89.69 84 GLN A O 1
ATOM 672 N N . VAL A 1 85 ? 3.862 1.766 -3.863 1.00 89.50 85 VAL A N 1
ATOM 673 C CA . VAL A 1 85 ? 3.612 1.456 -5.281 1.00 89.50 85 VAL A CA 1
ATOM 674 C C . VAL A 1 85 ? 4.684 2.092 -6.166 1.00 89.50 85 VAL A C 1
ATOM 676 O O . VAL A 1 85 ? 5.238 1.416 -7.029 1.00 89.50 85 VAL A O 1
ATOM 679 N N . VAL A 1 86 ? 5.046 3.350 -5.900 1.00 89.69 86 VAL A N 1
ATOM 680 C CA . VAL A 1 86 ? 6.116 4.042 -6.634 1.00 89.69 86 VAL A CA 1
ATOM 681 C C . VAL A 1 86 ? 7.453 3.322 -6.463 1.00 89.69 86 VAL A C 1
ATOM 683 O O . VAL A 1 86 ? 8.141 3.069 -7.448 1.00 89.69 86 VAL A O 1
ATOM 686 N N . THR A 1 87 ? 7.814 2.945 -5.234 1.00 90.38 87 THR A N 1
ATOM 687 C CA . THR A 1 87 ? 9.070 2.232 -4.966 1.00 90.38 87 THR A CA 1
ATOM 688 C C . THR A 1 87 ? 9.106 0.856 -5.625 1.00 90.38 87 THR A C 1
ATOM 690 O O . THR A 1 87 ? 10.129 0.496 -6.196 1.00 90.38 87 THR A O 1
ATOM 693 N N . PHE A 1 88 ? 8.010 0.095 -5.589 1.00 91.50 88 PHE A N 1
ATOM 694 C CA . PHE A 1 88 ? 7.944 -1.220 -6.227 1.00 91.50 88 PHE A CA 1
ATOM 695 C C . PHE A 1 88 ? 8.069 -1.117 -7.748 1.00 91.50 88 PHE A C 1
ATOM 697 O O . PHE A 1 88 ? 8.864 -1.845 -8.332 1.00 91.50 88 PHE A O 1
ATOM 704 N N . VAL A 1 89 ? 7.358 -0.184 -8.388 1.00 90.94 89 VAL A N 1
ATOM 705 C CA . VAL A 1 89 ? 7.469 0.031 -9.840 1.00 90.94 89 VAL A CA 1
ATOM 706 C C . VAL A 1 89 ? 8.880 0.481 -10.215 1.00 90.94 89 VAL A C 1
ATOM 708 O O . VAL A 1 89 ? 9.474 -0.064 -11.142 1.00 90.94 89 VAL A O 1
ATOM 711 N N . ALA A 1 90 ? 9.458 1.421 -9.463 1.00 90.06 90 ALA A N 1
ATOM 712 C CA . ALA A 1 90 ? 10.830 1.862 -9.687 1.00 90.06 90 ALA A CA 1
ATOM 713 C C . ALA A 1 90 ? 11.834 0.710 -9.516 1.00 90.06 90 ALA A C 1
ATOM 715 O O . ALA A 1 90 ? 12.763 0.593 -10.313 1.00 90.06 90 ALA A O 1
ATOM 716 N N . ALA A 1 91 ? 11.632 -0.161 -8.523 1.00 89.69 91 ALA A N 1
ATOM 717 C CA . ALA A 1 91 ? 12.480 -1.323 -8.290 1.00 89.69 91 ALA A CA 1
ATOM 718 C C . ALA A 1 91 ? 12.400 -2.324 -9.448 1.00 89.69 91 ALA A C 1
ATOM 720 O O . ALA A 1 91 ? 13.443 -2.772 -9.909 1.00 89.69 91 ALA A O 1
ATOM 721 N N . MET A 1 92 ? 11.202 -2.623 -9.958 1.00 86.81 92 MET A N 1
ATOM 722 C CA . MET A 1 92 ? 11.027 -3.525 -11.105 1.00 86.81 92 MET A CA 1
ATOM 723 C C . MET A 1 92 ? 11.683 -2.965 -12.373 1.00 86.81 92 MET A C 1
ATOM 725 O O . MET A 1 92 ? 12.396 -3.680 -13.066 1.00 86.81 92 MET A O 1
ATOM 729 N N . LEU A 1 93 ? 11.532 -1.664 -12.641 1.00 87.06 93 LEU A N 1
ATOM 730 C CA . LEU A 1 93 ? 12.182 -1.019 -13.790 1.00 87.06 93 LEU A CA 1
ATOM 731 C C . LEU A 1 93 ? 13.710 -0.928 -13.641 1.00 87.06 93 LEU A C 1
ATOM 733 O O . LEU A 1 93 ? 14.434 -0.988 -14.633 1.00 87.06 93 LEU A O 1
ATOM 737 N N . SER A 1 94 ? 14.211 -0.782 -12.411 1.00 88.06 94 SER A N 1
ATOM 738 C CA . SER A 1 94 ? 15.653 -0.701 -12.129 1.00 88.06 94 SER A CA 1
ATOM 739 C C . SER A 1 94 ? 16.328 -2.072 -12.093 1.00 88.06 94 SER A C 1
ATOM 741 O O . SER A 1 94 ? 17.510 -2.174 -12.413 1.00 88.06 94 SER A O 1
ATOM 743 N N . TYR A 1 95 ? 15.587 -3.131 -11.756 1.00 86.62 95 TYR A N 1
ATOM 744 C CA . TYR A 1 95 ? 16.075 -4.506 -11.643 1.00 86.62 95 TYR A CA 1
ATOM 745 C C . TYR A 1 95 ? 16.908 -5.003 -12.843 1.00 86.62 95 TYR A C 1
ATOM 747 O O . TYR A 1 95 ? 18.001 -5.539 -12.615 1.00 86.62 95 TYR A O 1
ATOM 755 N N . PRO A 1 96 ? 16.495 -4.800 -14.112 1.00 85.31 96 PRO A N 1
ATOM 756 C CA . PRO A 1 96 ? 17.307 -5.194 -15.265 1.00 85.31 96 PRO A CA 1
ATOM 757 C C . PRO A 1 96 ? 18.640 -4.435 -15.337 1.00 85.31 96 PRO A C 1
ATOM 759 O O . PRO A 1 96 ? 19.693 -5.026 -15.591 1.00 85.31 96 PRO A O 1
ATOM 762 N N . LEU A 1 97 ? 18.631 -3.130 -15.057 1.00 84.38 97 LEU A N 1
ATOM 763 C CA . LEU A 1 97 ? 19.844 -2.308 -15.066 1.00 84.38 97 LEU A CA 1
ATOM 764 C C . LEU A 1 97 ? 20.793 -2.690 -13.923 1.00 84.38 97 LEU A C 1
ATOM 766 O O . LEU A 1 97 ? 22.001 -2.820 -14.142 1.00 84.38 97 LEU A O 1
ATOM 770 N N . ASP A 1 98 ? 20.255 -2.935 -12.728 1.00 86.25 98 ASP A N 1
ATOM 771 C CA . ASP A 1 98 ? 21.024 -3.420 -11.579 1.00 86.25 98 ASP A CA 1
ATOM 772 C C . ASP A 1 98 ? 21.634 -4.800 -11.844 1.00 86.25 98 ASP A C 1
ATOM 774 O O . ASP A 1 98 ? 22.780 -5.064 -11.469 1.00 86.25 98 ASP A O 1
ATOM 778 N N . THR A 1 99 ? 20.912 -5.673 -12.546 1.00 85.38 99 THR A N 1
ATOM 779 C CA . THR A 1 99 ? 21.401 -6.999 -12.936 1.00 85.38 99 THR A CA 1
ATOM 780 C C . THR A 1 99 ? 22.574 -6.897 -13.909 1.00 85.38 99 THR A C 1
ATOM 782 O O . THR A 1 99 ? 23.607 -7.536 -13.689 1.00 85.38 99 THR A O 1
ATOM 785 N N . ILE A 1 100 ? 22.480 -6.042 -14.935 1.00 85.69 100 ILE A N 1
ATOM 786 C CA . ILE A 1 100 ? 23.598 -5.790 -15.859 1.00 85.69 100 ILE A CA 1
ATOM 787 C C . ILE A 1 100 ? 24.803 -5.234 -15.096 1.00 85.69 100 ILE A C 1
ATOM 789 O O . ILE A 1 100 ? 25.921 -5.730 -15.254 1.00 85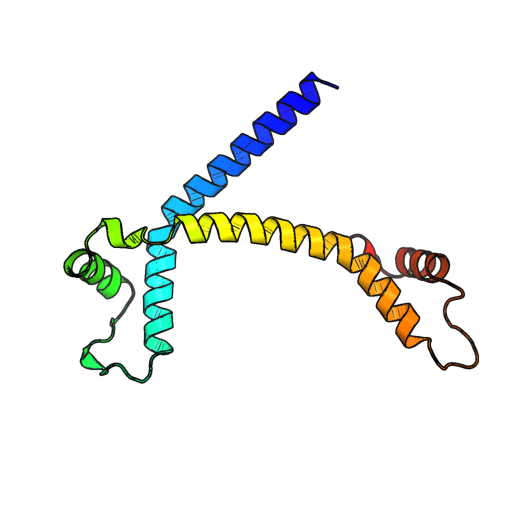.69 100 ILE A O 1
ATOM 793 N N . ARG A 1 101 ? 24.587 -4.238 -14.227 1.00 86.3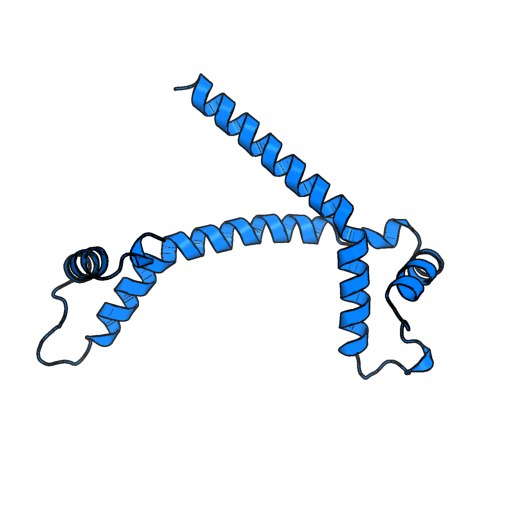1 101 ARG A N 1
ATOM 794 C CA . ARG A 1 101 ? 25.646 -3.642 -13.402 1.00 86.31 101 ARG A CA 1
ATOM 795 C C . ARG A 1 101 ? 26.365 -4.700 -12.560 1.00 86.31 101 ARG A C 1
ATOM 797 O O . ARG A 1 101 ? 27.595 -4.717 -12.537 1.00 86.31 101 ARG A O 1
ATOM 804 N N . ARG A 1 102 ? 25.622 -5.601 -11.906 1.00 86.62 102 ARG A N 1
ATOM 805 C CA . ARG A 1 102 ? 26.188 -6.702 -11.107 1.00 86.62 102 ARG A CA 1
ATOM 806 C C . ARG A 1 102 ? 26.997 -7.679 -11.962 1.00 86.62 102 ARG A C 1
ATOM 808 O O . ARG A 1 102 ? 28.112 -8.022 -11.576 1.00 86.62 102 ARG A O 1
ATOM 815 N N . ARG A 1 103 ? 26.492 -8.082 -13.134 1.00 81.56 103 ARG A N 1
ATOM 816 C CA . ARG A 1 103 ? 27.213 -8.981 -14.059 1.00 81.56 103 ARG A CA 1
ATOM 817 C C . ARG A 1 103 ? 28.526 -8.372 -14.556 1.00 81.56 103 ARG A C 1
ATOM 819 O O . ARG A 1 103 ? 29.534 -9.068 -14.617 1.00 81.56 103 ARG A O 1
ATOM 826 N N . LEU A 1 104 ? 28.542 -7.068 -14.834 1.00 83.50 104 LEU A N 1
ATOM 827 C CA . LEU A 1 104 ? 29.761 -6.354 -15.225 1.00 83.50 104 LEU A CA 1
AT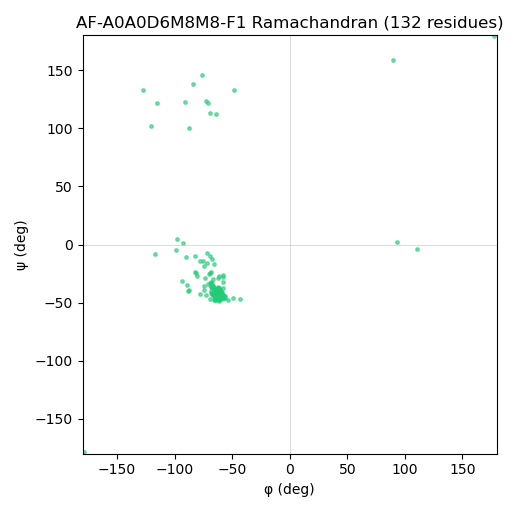OM 828 C C . LEU A 1 104 ? 30.782 -6.271 -14.079 1.00 83.50 104 LEU A C 1
ATOM 830 O O . LEU A 1 104 ? 31.966 -6.513 -14.302 1.00 83.50 104 LEU A O 1
ATOM 834 N N . MET A 1 105 ? 30.337 -5.985 -12.848 1.00 83.50 105 MET A N 1
ATOM 835 C CA . MET A 1 105 ? 31.218 -5.943 -11.669 1.00 83.50 105 MET A CA 1
ATOM 836 C C . MET A 1 105 ? 31.880 -7.297 -11.382 1.00 83.50 105 MET A C 1
ATOM 838 O O . MET A 1 105 ? 33.058 -7.336 -11.042 1.00 83.50 105 MET A O 1
ATOM 842 N N . MET A 1 106 ? 31.166 -8.407 -11.585 1.00 80.56 106 MET A N 1
ATOM 843 C CA . MET A 1 106 ? 31.700 -9.769 -11.414 1.00 80.56 106 MET A CA 1
ATOM 844 C C . MET A 1 106 ? 32.780 -10.149 -12.448 1.00 80.56 106 MET A C 1
ATOM 846 O O . MET A 1 106 ? 33.469 -11.159 -12.286 1.00 80.56 106 MET A O 1
ATOM 850 N N . GLY A 1 107 ? 32.934 -9.359 -13.515 1.00 72.88 107 GLY A N 1
ATOM 851 C CA . GLY A 1 107 ? 34.004 -9.499 -14.505 1.00 72.88 107 GLY A CA 1
ATOM 852 C C . GLY A 1 107 ? 35.275 -8.707 -14.178 1.00 72.88 107 GLY A C 1
ATOM 853 O O . GLY A 1 107 ? 36.300 -8.925 -14.824 1.00 72.88 107 GLY A O 1
ATOM 854 N N . ALA A 1 108 ? 35.241 -7.807 -13.188 1.00 67.75 108 ALA A N 1
ATOM 855 C CA . ALA A 1 108 ? 36.379 -6.961 -12.845 1.00 67.75 108 ALA A CA 1
ATOM 856 C C . ALA A 1 108 ? 37.514 -7.797 -12.223 1.00 67.75 108 ALA A C 1
ATOM 858 O O . ALA A 1 108 ? 37.372 -8.347 -11.135 1.00 67.75 108 ALA A O 1
ATOM 859 N N . GLY A 1 109 ? 38.645 -7.901 -12.930 1.00 71.38 109 GLY A N 1
ATOM 860 C CA . GLY A 1 109 ? 39.847 -8.615 -12.474 1.00 71.38 109 GLY A CA 1
ATOM 861 C C . GLY A 1 109 ? 40.175 -9.910 -13.227 1.00 71.38 109 GLY A C 1
ATOM 862 O O . GLY A 1 109 ? 41.222 -10.503 -12.972 1.00 71.38 109 GLY A O 1
ATOM 863 N N . LYS A 1 110 ? 39.340 -10.349 -14.179 1.00 73.94 110 LYS A N 1
ATOM 864 C CA . LYS A 1 110 ? 39.669 -11.482 -15.064 1.00 73.94 110 LYS A CA 1
ATOM 865 C C . LYS A 1 110 ? 40.520 -11.010 -16.253 1.00 73.94 110 LYS A C 1
ATOM 867 O O . LYS A 1 110 ? 40.248 -9.960 -16.826 1.00 73.94 110 LYS A O 1
ATOM 872 N N . LYS A 1 111 ? 41.548 -11.791 -16.628 1.00 67.00 111 LYS A N 1
ATOM 873 C CA . LYS A 1 111 ? 42.429 -11.514 -17.790 1.00 67.00 111 LYS A CA 1
ATOM 874 C C . LYS A 1 111 ? 41.670 -11.488 -19.124 1.00 67.00 111 LYS A C 1
ATOM 876 O O . LYS A 1 111 ? 42.090 -10.784 -20.034 1.00 67.00 111 LYS A O 1
ATOM 881 N N . GLU A 1 112 ? 40.553 -12.207 -19.211 1.00 71.69 112 GLU A N 1
ATOM 882 C CA . GLU A 1 112 ? 39.590 -12.119 -20.309 1.00 71.69 112 GLU A CA 1
ATOM 883 C C . GLU A 1 112 ? 38.258 -11.586 -19.770 1.00 71.69 112 GLU A C 1
ATOM 885 O O . GLU A 1 112 ? 37.667 -12.153 -18.845 1.00 71.69 112 GLU A O 1
ATOM 890 N N . PHE A 1 113 ? 37.795 -10.469 -20.331 1.00 65.88 113 PHE A N 1
ATOM 891 C CA . PHE A 1 113 ? 36.487 -9.903 -20.012 1.00 65.88 113 PHE A CA 1
ATOM 892 C C . PHE A 1 113 ? 35.383 -10.762 -20.637 1.00 65.88 113 PHE A C 1
ATOM 894 O O . PHE A 1 113 ? 35.348 -10.946 -21.850 1.00 65.88 113 PHE A O 1
ATOM 901 N N . ILE A 1 114 ? 34.455 -11.239 -19.803 1.00 73.81 114 ILE A N 1
ATOM 902 C CA . ILE A 1 114 ? 33.305 -12.062 -20.223 1.00 73.81 114 ILE A CA 1
ATOM 903 C C . ILE A 1 114 ? 32.319 -11.247 -21.078 1.00 73.81 114 ILE A C 1
ATOM 905 O O . ILE A 1 114 ? 31.710 -11.776 -22.000 1.00 73.81 114 ILE A O 1
ATOM 909 N N . HIS A 1 115 ? 32.193 -9.948 -20.799 1.00 74.44 115 HIS A N 1
ATOM 910 C CA . HIS A 1 115 ? 31.366 -9.021 -21.570 1.00 74.44 115 HIS A CA 1
ATOM 911 C C . HIS A 1 115 ? 32.198 -7.812 -21.979 1.00 74.44 115 HIS A C 1
ATOM 913 O O . HIS A 1 115 ? 32.875 -7.212 -21.142 1.00 74.44 115 HIS A O 1
ATOM 919 N N . LYS A 1 116 ? 32.120 -7.421 -23.255 1.00 78.62 116 LYS A N 1
ATOM 920 C CA . LYS A 1 116 ? 32.895 -6.288 -23.794 1.00 78.62 116 LYS A CA 1
ATOM 921 C C . LYS A 1 116 ? 32.307 -4.923 -23.420 1.00 78.62 116 LYS A C 1
ATOM 923 O O . LYS A 1 116 ? 32.974 -3.904 -23.564 1.00 78.62 116 LYS A O 1
ATOM 928 N N . GLY A 1 117 ? 31.068 -4.894 -22.928 1.00 81.94 117 GLY A N 1
ATOM 929 C CA . GLY A 1 117 ? 30.402 -3.685 -22.452 1.00 81.94 117 GLY A CA 1
ATOM 930 C C . GLY A 1 117 ? 28.965 -3.932 -21.995 1.00 81.94 117 GLY A C 1
ATOM 931 O O . GLY A 1 117 ? 28.447 -5.046 -22.073 1.00 81.94 117 GLY A O 1
ATOM 932 N N . THR A 1 118 ? 28.299 -2.871 -21.539 1.00 82.12 118 THR A N 1
ATOM 933 C CA . THR A 1 118 ? 26.924 -2.915 -21.010 1.00 82.12 118 THR A CA 1
ATOM 934 C C . THR A 1 118 ? 25.912 -3.432 -22.029 1.00 82.12 118 THR A C 1
ATOM 936 O O . THR A 1 118 ? 25.052 -4.232 -21.682 1.00 82.12 118 THR A O 1
ATOM 939 N N . ILE A 1 119 ? 26.044 -3.020 -23.293 1.00 83.38 119 ILE A N 1
ATOM 940 C CA . ILE A 1 119 ? 25.136 -3.410 -24.385 1.00 83.38 119 ILE A CA 1
ATOM 941 C C . ILE A 1 119 ? 25.326 -4.886 -24.761 1.00 83.38 119 ILE A C 1
ATOM 943 O O . ILE A 1 119 ? 24.361 -5.568 -25.091 1.00 83.38 119 ILE A O 1
ATOM 947 N N . ASP A 1 120 ? 26.558 -5.386 -24.674 1.00 83.38 120 ASP A N 1
ATOM 948 C CA . ASP A 1 120 ? 26.901 -6.785 -24.943 1.00 83.38 120 ASP A CA 1
ATOM 949 C C . ASP A 1 120 ? 26.335 -7.705 -2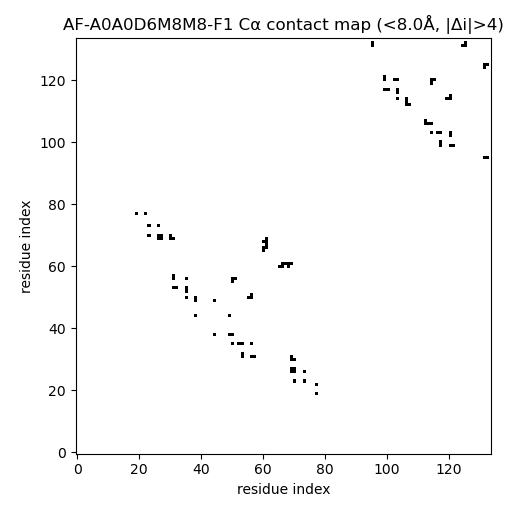3.848 1.00 83.38 120 ASP A C 1
ATOM 951 O O . ASP A 1 120 ? 25.620 -8.658 -24.138 1.00 83.38 120 ASP A O 1
ATOM 955 N N . CYS A 1 121 ? 26.532 -7.331 -22.578 1.00 81.88 121 CYS A N 1
ATOM 956 C CA . CYS A 1 121 ? 25.932 -8.007 -21.424 1.00 81.88 121 CYS A CA 1
ATOM 957 C C . CYS A 1 121 ? 24.393 -7.995 -21.477 1.00 81.88 121 CYS A C 1
ATOM 959 O O . CYS A 1 121 ? 23.758 -9.019 -21.239 1.00 81.88 121 CYS A O 1
ATOM 961 N N . ALA A 1 122 ? 23.789 -6.858 -21.841 1.00 83.00 122 ALA A N 1
ATOM 962 C CA . ALA A 1 122 ? 22.341 -6.737 -21.990 1.00 83.00 122 ALA A CA 1
ATOM 963 C C . ALA A 1 122 ? 21.802 -7.619 -23.125 1.00 83.00 122 ALA A C 1
ATOM 965 O O . ALA A 1 122 ? 20.805 -8.307 -22.941 1.00 83.00 122 ALA A O 1
ATOM 966 N N . ARG A 1 123 ? 22.467 -7.632 -24.290 1.00 82.25 123 ARG A N 1
ATOM 967 C CA . ARG A 1 123 ? 22.068 -8.462 -25.434 1.00 82.25 123 ARG A CA 1
ATOM 968 C C . ARG A 1 123 ? 22.130 -9.948 -25.091 1.00 82.25 123 ARG A C 1
ATOM 970 O O . ARG A 1 123 ? 21.190 -10.663 -25.406 1.00 82.25 123 ARG A O 1
ATOM 977 N N . VAL A 1 124 ? 23.208 -10.398 -24.450 1.00 81.56 124 VAL A N 1
ATOM 978 C CA . VAL A 1 124 ? 23.373 -11.802 -24.044 1.00 81.56 124 VAL A CA 1
ATOM 979 C C . VAL A 1 124 ? 22.344 -12.179 -22.972 1.00 81.56 124 VAL A C 1
ATOM 981 O O . VAL A 1 124 ? 21.651 -13.179 -23.124 1.00 81.56 124 VAL A O 1
ATOM 984 N N . GLY A 1 125 ? 22.143 -11.330 -21.958 1.00 76.31 125 GLY A N 1
ATOM 985 C CA . GLY A 1 125 ? 21.137 -11.557 -20.914 1.00 76.31 125 GLY A CA 1
ATOM 986 C C . GLY A 1 125 ? 19.695 -11.599 -21.435 1.00 76.31 125 GLY A C 1
ATOM 987 O O . GLY A 1 125 ? 18.916 -12.425 -20.979 1.00 76.31 125 GLY A O 1
ATOM 988 N N . LEU A 1 126 ? 19.351 -10.773 -22.430 1.00 76.62 126 LEU A N 1
ATOM 989 C CA . LEU A 1 126 ? 18.037 -10.790 -23.091 1.00 76.62 126 LEU A CA 1
ATOM 990 C C . LEU A 1 126 ? 17.787 -12.054 -23.932 1.00 76.62 126 LEU A C 1
ATOM 992 O O . LEU A 1 126 ? 16.633 -12.377 -24.201 1.00 76.62 126 LEU A O 1
ATOM 996 N N . ILE A 1 127 ? 18.846 -12.736 -24.379 1.00 76.31 127 ILE A N 1
ATOM 997 C CA . ILE A 1 127 ? 18.760 -13.968 -25.178 1.00 76.31 127 ILE A CA 1
ATOM 998 C C . ILE A 1 127 ? 18.725 -15.209 -24.271 1.00 76.31 127 ILE A C 1
ATOM 1000 O O . ILE A 1 127 ? 18.044 -16.176 -24.601 1.00 76.31 127 ILE A O 1
ATOM 1004 N N . GLU A 1 128 ? 19.436 -15.185 -23.138 1.00 73.69 128 GLU A N 1
ATOM 1005 C CA . GLU A 1 128 ? 19.574 -16.336 -22.233 1.00 73.69 128 GLU A CA 1
ATOM 1006 C C . GLU A 1 128 ? 18.547 -16.373 -21.086 1.00 73.69 128 GLU A C 1
ATOM 1008 O O . GLU A 1 128 ? 18.153 -17.464 -20.678 1.00 73.69 128 GLU A O 1
ATOM 1013 N N . ASP A 1 129 ? 18.080 -15.225 -20.575 1.00 68.38 129 ASP A N 1
ATOM 1014 C CA . ASP A 1 129 ? 17.205 -15.149 -19.395 1.00 68.38 129 ASP A CA 1
ATOM 1015 C C . ASP A 1 129 ? 15.854 -14.463 -19.717 1.00 68.38 129 ASP A C 1
ATOM 1017 O O . ASP A 1 129 ? 15.765 -13.231 -19.721 1.00 68.38 129 ASP A O 1
ATOM 1021 N N . PRO A 1 130 ? 14.740 -15.210 -19.892 1.00 63.28 130 PRO A N 1
ATOM 1022 C CA . PRO A 1 130 ? 13.410 -14.614 -20.081 1.00 63.28 130 PRO A CA 1
ATOM 1023 C C . PRO A 1 130 ? 12.907 -13.855 -18.838 1.00 63.28 130 PRO A C 1
ATOM 1025 O O . PRO A 1 130 ? 12.002 -13.030 -18.940 1.00 63.28 130 PRO A O 1
ATOM 1028 N N . ALA A 1 131 ? 13.517 -14.091 -17.671 1.00 63.97 131 ALA A N 1
ATOM 1029 C CA . ALA A 1 131 ? 13.255 -13.362 -16.430 1.00 63.97 131 ALA A CA 1
ATOM 1030 C C . ALA A 1 131 ? 13.795 -11.919 -16.436 1.00 63.97 131 ALA A C 1
ATOM 1032 O O . ALA A 1 131 ? 13.521 -11.167 -15.514 1.00 63.97 131 ALA A O 1
ATOM 1033 N N . PHE A 1 132 ? 14.563 -11.513 -17.452 1.00 63.25 132 PHE A N 1
ATOM 1034 C CA . PHE A 1 132 ? 15.039 -10.134 -17.588 1.00 63.25 132 PHE A CA 1
ATOM 1035 C C . PHE A 1 132 ? 13.934 -9.158 -18.051 1.00 63.25 132 PHE A C 1
ATOM 1037 O O . PHE A 1 132 ? 14.077 -7.945 -17.905 1.00 63.25 132 PHE A O 1
ATOM 1044 N N . LEU A 1 133 ? 12.844 -9.683 -18.624 1.00 58.59 133 LEU A N 1
ATOM 1045 C CA . LEU A 1 133 ? 11.692 -8.921 -19.128 1.00 58.59 133 LEU A CA 1
ATOM 1046 C C . LEU A 1 133 ? 10.496 -8.883 -18.156 1.00 58.59 133 LEU A C 1
ATOM 1048 O O . LEU A 1 133 ? 9.508 -8.211 -18.459 1.00 58.59 133 LEU A O 1
ATOM 1052 N N . LEU A 1 134 ? 10.572 -9.606 -17.033 1.00 52.53 134 LEU A N 1
ATOM 1053 C CA . LEU A 1 134 ? 9.535 -9.726 -15.998 1.00 52.53 134 LEU A CA 1
ATOM 1054 C C . LEU A 1 134 ? 10.008 -9.099 -14.685 1.00 52.53 134 LEU A C 1
ATOM 1056 O O . LEU A 1 134 ? 9.159 -8.464 -14.023 1.00 52.53 134 LEU A O 1
#

Mean predicted aligned error: 9.37 Å

Nearest PDB structures (foldseek):
  1okc-assembly1_A  TM=5.788E-01  e=3.820E-05  Bos taurus